Protein AF-A0A6V7XVI5-F1 (afdb_monomer)

InterPro domains:
  IPR019428 7TM GPCR, serpentine receptor class r (Str) [PF10326] (36-148)

Organism: Meloidogyne enterolobii (NCBI:txid390850)

pLDDT: mean 76.18, std 14.68, range [39.88, 93.38]

Radius of gyration: 21.73 Å; Cα contacts (8 Å, |Δi|>4): 83; chains: 1; bounding box: 58×44×54 Å

Foldseek 3Di:
DVVVVVVVVVVVVVVVVVCVVVVVPCVVVLVVLLVVLVVCLVVQLVVLVVQLVCLVPPDDPVCVVVSVLSNVLSVLSNVLSVLCSQFVWDWDDDPNDTDTQGSHDCNVPDPVVNVVSVVVNVVSVVVSVVSVVVSVVVVVVVCVVVDPD

Secondary structure (DSSP, 8-state):
-HHHHHHHHHHHHHHHHHHHHHHHS-HHHHHHHHHHHHHHHHHHHHHHHHHHHHHHHH--GGGHHHHHHHHHHHHHHHHHHHHHHHH-EEEEEETTEEEEEE-SGGGGS-HHHHHHHHHHHHHHHHHHHHHHHHHHHHHHHHHHHH---

Structure (mmCIF, N/CA/C/O backbone):
data_AF-A0A6V7XVI5-F1
#
_entry.id   AF-A0A6V7XVI5-F1
#
loop_
_atom_site.group_PDB
_atom_site.id
_atom_site.type_symbol
_atom_site.label_atom_id
_atom_site.label_alt_id
_atom_site.label_comp_id
_atom_site.label_asym_id
_atom_site.label_entity_id
_atom_site.label_seq_id
_atom_site.pdbx_PDB_ins_code
_atom_site.Cartn_x
_atom_site.Cartn_y
_atom_site.Cartn_z
_atom_site.occupancy
_atom_site.B_iso_or_equiv
_atom_site.auth_seq_id
_atom_site.auth_comp_id
_atom_site.auth_asym_id
_atom_site.auth_atom_id
_atom_site.pdbx_PDB_model_num
ATOM 1 N N . MET A 1 1 ? 22.185 -32.633 -25.037 1.00 48.06 1 MET A N 1
ATOM 2 C CA . MET A 1 1 ? 22.085 -31.758 -23.845 1.00 48.06 1 MET A CA 1
ATOM 3 C C . MET A 1 1 ? 22.488 -30.304 -24.108 1.00 48.06 1 MET A C 1
ATOM 5 O O . MET A 1 1 ? 21.942 -29.453 -23.429 1.00 48.06 1 MET A O 1
ATOM 9 N N . LEU A 1 2 ? 23.352 -29.987 -25.089 1.00 46.44 2 LEU A N 1
ATOM 10 C CA . LEU A 1 2 ? 23.732 -28.594 -25.406 1.00 46.44 2 LEU A CA 1
ATOM 11 C C . LEU A 1 2 ? 22.636 -27.754 -26.105 1.00 46.44 2 LEU A C 1
ATOM 13 O O . LEU A 1 2 ? 22.545 -26.561 -25.842 1.00 46.44 2 LEU A O 1
ATOM 17 N N . ASN A 1 3 ? 21.788 -28.356 -26.950 1.00 39.88 3 ASN A N 1
ATOM 18 C CA . ASN A 1 3 ? 20.793 -27.596 -27.731 1.00 39.88 3 ASN A CA 1
ATOM 19 C C . ASN A 1 3 ? 19.702 -26.931 -26.881 1.00 39.88 3 ASN A C 1
ATOM 21 O O . ASN A 1 3 ? 19.291 -25.827 -27.203 1.00 39.88 3 ASN A O 1
ATOM 25 N N . ILE A 1 4 ? 19.280 -27.556 -25.778 1.00 49.81 4 ILE A N 1
ATOM 26 C CA . ILE A 1 4 ? 18.211 -27.014 -24.922 1.00 49.81 4 ILE A CA 1
ATOM 27 C C . ILE A 1 4 ? 18.686 -25.745 -24.195 1.00 49.81 4 ILE A C 1
ATOM 29 O O . ILE A 1 4 ? 17.907 -24.824 -23.990 1.00 49.81 4 ILE A O 1
ATOM 33 N N . SER A 1 5 ? 19.973 -25.666 -23.836 1.00 44.31 5 SER A N 1
ATOM 34 C CA . SER A 1 5 ? 20.520 -24.495 -23.139 1.00 44.31 5 SER A CA 1
ATOM 35 C C . SER A 1 5 ? 20.638 -23.275 -24.059 1.00 44.31 5 SER A C 1
ATOM 37 O O . SER A 1 5 ? 20.339 -22.168 -23.627 1.00 44.31 5 SER A O 1
ATOM 39 N N . LEU A 1 6 ? 21.014 -23.482 -25.327 1.00 48.97 6 LEU A N 1
ATOM 40 C CA . LEU A 1 6 ? 21.095 -22.423 -26.343 1.00 48.97 6 LEU A CA 1
ATOM 41 C C . LEU A 1 6 ? 19.711 -21.886 -26.734 1.00 48.97 6 LEU A C 1
ATOM 43 O O . LEU A 1 6 ? 19.527 -20.681 -26.851 1.00 48.97 6 LEU A O 1
ATOM 47 N N . GLU A 1 7 ? 18.718 -22.769 -26.862 1.00 45.53 7 GLU A N 1
ATOM 48 C CA . GLU A 1 7 ? 17.340 -22.390 -27.201 1.00 45.53 7 GLU A CA 1
ATOM 49 C C . GLU A 1 7 ? 16.652 -21.599 -26.072 1.00 45.53 7 GLU A C 1
ATOM 51 O O . GLU A 1 7 ? 15.810 -20.734 -26.329 1.00 45.53 7 GLU A O 1
ATOM 56 N N . ILE A 1 8 ? 17.021 -21.867 -24.812 1.00 52.50 8 ILE A N 1
ATOM 57 C CA . ILE A 1 8 ? 16.560 -21.099 -23.648 1.00 52.50 8 ILE A CA 1
ATOM 58 C C . ILE A 1 8 ? 17.220 -19.717 -23.619 1.00 52.50 8 ILE A C 1
ATOM 60 O O . ILE A 1 8 ? 16.510 -18.735 -23.407 1.00 52.50 8 ILE A O 1
ATOM 64 N N . ASP A 1 9 ? 18.529 -19.616 -23.867 1.00 51.09 9 ASP A N 1
ATOM 65 C CA . ASP A 1 9 ? 19.243 -18.330 -23.885 1.00 51.09 9 ASP A CA 1
ATOM 66 C C . ASP A 1 9 ? 18.769 -17.412 -25.025 1.00 51.09 9 ASP A C 1
ATOM 68 O O . ASP A 1 9 ? 18.552 -16.217 -24.804 1.00 51.09 9 ASP A O 1
ATOM 72 N N . ASP A 1 10 ? 18.513 -17.953 -26.220 1.00 53.12 10 ASP A N 1
ATOM 73 C CA . ASP A 1 10 ? 17.997 -17.175 -27.353 1.00 53.12 10 ASP A CA 1
ATOM 74 C C . ASP A 1 10 ? 16.567 -16.674 -27.110 1.00 53.12 10 ASP A C 1
ATOM 76 O O . ASP A 1 10 ? 16.252 -15.510 -27.389 1.00 53.12 10 ASP A O 1
ATOM 80 N N . ASN A 1 11 ? 15.707 -17.506 -26.513 1.00 52.12 11 ASN A N 1
ATOM 81 C CA . ASN A 1 11 ? 14.364 -17.093 -26.110 1.00 52.12 11 ASN A CA 1
ATOM 82 C C . ASN A 1 11 ? 14.388 -16.077 -24.962 1.00 52.12 11 ASN A C 1
ATOM 84 O O . ASN A 1 11 ? 13.629 -15.110 -24.989 1.00 52.12 11 ASN A O 1
ATOM 88 N N . LEU A 1 12 ? 15.279 -16.233 -23.979 1.00 51.47 12 LEU A N 1
ATOM 89 C CA . LEU A 1 12 ? 15.434 -15.269 -22.891 1.00 51.47 12 LEU A CA 1
ATOM 90 C C . LEU A 1 12 ? 15.919 -13.916 -23.436 1.00 51.47 12 LEU A C 1
ATOM 92 O O . LEU A 1 12 ? 15.381 -12.873 -23.061 1.00 51.47 12 LEU A O 1
ATOM 96 N N . SER A 1 13 ? 16.875 -13.922 -24.372 1.00 52.69 13 SER A N 1
ATOM 97 C CA . SER A 1 13 ? 17.381 -12.704 -25.014 1.00 52.69 13 SER A CA 1
ATOM 98 C C . SER A 1 13 ? 16.320 -12.002 -25.872 1.00 52.69 13 SER A C 1
ATOM 100 O O . SER A 1 13 ? 16.244 -10.770 -25.860 1.00 52.69 13 SER A O 1
ATOM 102 N N . SER A 1 14 ? 15.453 -12.753 -26.566 1.00 51.31 14 SER A N 1
ATOM 103 C CA . SER A 1 14 ? 14.375 -12.187 -27.387 1.00 51.31 14 SER A CA 1
ATOM 104 C C . SER A 1 14 ? 13.266 -11.572 -26.527 1.00 51.31 14 SER A C 1
ATOM 106 O O . SER A 1 14 ? 12.814 -10.457 -26.811 1.00 51.31 14 SER A O 1
ATOM 108 N N . TRP A 1 15 ? 12.914 -12.212 -25.407 1.00 54.03 15 TRP A N 1
ATOM 109 C CA . TRP A 1 15 ? 12.012 -11.661 -24.393 1.00 54.03 15 TRP A CA 1
ATOM 110 C C . TRP A 1 15 ? 12.586 -10.403 -23.741 1.00 54.03 15 TRP A C 1
ATOM 112 O O . TRP A 1 15 ? 11.863 -9.422 -23.595 1.00 54.03 15 TRP A O 1
ATOM 122 N N . TRP A 1 16 ? 13.885 -10.370 -23.436 1.00 52.28 16 TRP A N 1
ATOM 123 C CA . TRP A 1 16 ? 14.576 -9.175 -22.936 1.00 52.28 16 TRP A CA 1
ATOM 124 C C . TRP A 1 16 ? 14.594 -8.030 -23.949 1.00 52.28 16 TRP A C 1
ATOM 126 O O . TRP A 1 16 ? 14.402 -6.871 -23.583 1.00 52.28 16 TRP A O 1
ATOM 136 N N . LYS A 1 17 ? 14.804 -8.331 -25.234 1.00 51.19 17 LYS A N 1
ATOM 137 C CA . LYS A 1 17 ? 14.724 -7.341 -26.317 1.00 51.19 17 LYS A CA 1
ATOM 138 C C . LYS A 1 17 ? 13.308 -6.794 -26.460 1.00 51.19 17 LYS A C 1
ATOM 140 O O . LYS A 1 17 ? 13.141 -5.596 -26.664 1.00 51.19 17 LYS A O 1
ATOM 145 N N . THR A 1 18 ? 12.307 -7.654 -26.303 1.00 54.88 18 THR A N 1
ATOM 146 C CA . THR A 1 18 ? 10.888 -7.295 -26.386 1.00 54.88 18 THR A CA 1
ATOM 147 C C . THR A 1 18 ? 10.443 -6.491 -25.165 1.00 54.88 18 THR A C 1
ATOM 149 O O . THR A 1 18 ? 9.797 -5.464 -25.344 1.00 54.88 18 THR A O 1
ATOM 152 N N . GLU A 1 19 ? 10.866 -6.861 -23.946 1.00 53.69 19 GLU A N 1
ATOM 153 C CA . GLU A 1 19 ? 10.722 -6.025 -22.746 1.00 53.69 19 GLU A CA 1
ATOM 154 C C . GLU A 1 19 ? 11.395 -4.677 -23.003 1.00 53.69 19 GLU A C 1
ATOM 156 O O . GLU A 1 19 ? 10.722 -3.662 -23.001 1.00 53.69 19 GLU A O 1
ATOM 161 N N . ASN A 1 20 ? 12.683 -4.620 -23.331 1.00 51.94 20 ASN A N 1
ATOM 162 C CA . AS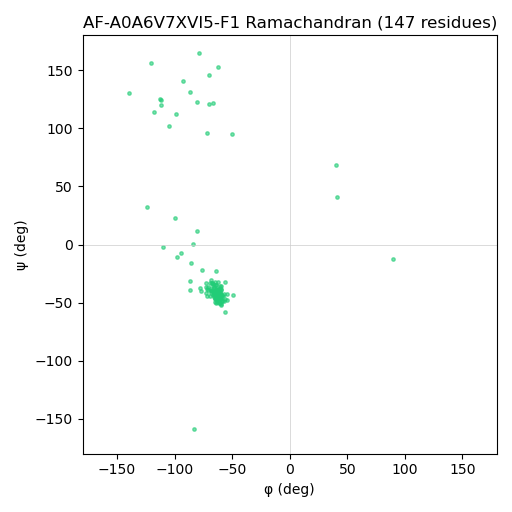N A 1 20 ? 13.385 -3.343 -23.491 1.00 51.94 20 ASN A CA 1
ATOM 163 C C . ASN A 1 20 ? 12.794 -2.447 -24.598 1.00 51.94 20 ASN A C 1
ATOM 165 O O . ASN A 1 20 ? 12.728 -1.228 -24.428 1.00 51.94 20 ASN A O 1
ATOM 169 N N . MET A 1 21 ? 12.303 -3.023 -25.699 1.00 49.06 21 MET A N 1
ATOM 170 C CA . MET A 1 21 ? 11.696 -2.280 -26.808 1.00 49.06 21 MET A CA 1
ATOM 171 C C . MET A 1 21 ? 10.261 -1.818 -26.491 1.00 49.06 21 MET A C 1
ATOM 173 O O 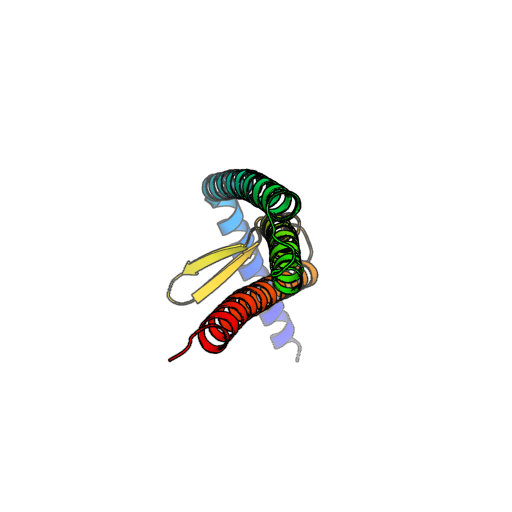. MET A 1 21 ? 9.922 -0.664 -26.763 1.00 49.06 21 MET A O 1
ATOM 177 N N . PHE A 1 22 ? 9.449 -2.648 -25.825 1.00 51.69 22 PHE A N 1
ATOM 178 C CA . PHE A 1 22 ? 8.145 -2.255 -25.265 1.00 51.69 22 PHE A CA 1
ATOM 179 C C . PHE A 1 22 ? 8.314 -1.223 -24.144 1.00 51.69 22 PHE A C 1
ATOM 181 O O . PHE A 1 22 ? 7.486 -0.330 -23.952 1.00 51.69 22 PHE A O 1
ATOM 188 N N . PHE A 1 23 ? 9.425 -1.317 -23.412 1.00 52.59 23 PHE A N 1
ATOM 189 C CA . PHE A 1 23 ? 9.776 -0.397 -22.356 1.00 52.59 23 PHE A CA 1
ATOM 190 C C . PHE A 1 23 ? 10.221 0.961 -22.916 1.00 52.59 23 PHE A C 1
ATOM 192 O O . PHE A 1 23 ? 9.884 1.970 -22.312 1.00 52.59 23 PHE A O 1
ATOM 199 N N . SER A 1 24 ? 10.924 1.024 -24.045 1.00 50.28 24 SER A N 1
ATOM 200 C CA . SER A 1 24 ? 11.391 2.289 -24.635 1.00 50.28 24 SER A CA 1
ATOM 201 C C . SER A 1 24 ? 10.293 3.089 -25.349 1.00 50.28 24 SER A C 1
ATOM 203 O O . SER A 1 24 ? 10.443 4.290 -25.539 1.00 50.28 24 SER A O 1
ATOM 205 N N . THR A 1 25 ? 9.197 2.452 -25.767 1.00 52.88 25 THR A N 1
ATOM 206 C CA . THR A 1 25 ? 8.141 3.084 -26.585 1.00 52.88 25 THR A CA 1
ATOM 207 C C . THR A 1 25 ? 6.969 3.650 -25.775 1.00 52.88 25 THR A C 1
ATOM 209 O O . THR A 1 25 ? 6.117 4.336 -26.335 1.00 52.88 25 THR A O 1
ATOM 212 N N . LYS A 1 26 ? 6.908 3.411 -24.455 1.00 62.94 26 LYS A N 1
ATOM 213 C CA . LYS A 1 26 ? 5.767 3.784 -23.588 1.00 62.94 26 LYS A CA 1
ATOM 214 C C . LYS A 1 26 ? 6.137 4.666 -22.389 1.00 62.94 26 LYS A C 1
ATOM 216 O O . LYS A 1 26 ? 5.491 4.596 -21.341 1.00 62.94 26 LYS A O 1
ATOM 221 N N . ASP A 1 27 ? 7.139 5.529 -22.523 1.00 67.06 27 ASP A N 1
ATOM 222 C CA . ASP A 1 27 ? 7.553 6.418 -21.427 1.00 67.06 27 ASP A CA 1
ATOM 223 C C . ASP A 1 27 ? 6.458 7.408 -20.993 1.00 67.06 27 ASP A C 1
ATOM 225 O O . ASP A 1 27 ? 6.312 7.670 -19.800 1.00 67.06 27 ASP A O 1
ATOM 229 N N . SER A 1 28 ? 5.598 7.865 -21.908 1.00 71.06 28 SER A N 1
ATOM 230 C CA . SER A 1 28 ? 4.439 8.697 -21.549 1.00 71.06 28 SER A CA 1
ATOM 231 C C . SER A 1 28 ? 3.436 7.953 -20.663 1.00 71.06 28 SER A C 1
ATOM 233 O O . SER A 1 28 ? 2.934 8.518 -19.696 1.00 71.06 28 SER A O 1
ATOM 235 N N . VAL A 1 29 ? 3.177 6.669 -20.943 1.00 75.06 29 VAL A N 1
ATOM 236 C CA . VAL A 1 29 ? 2.266 5.843 -20.131 1.00 75.06 29 VAL A CA 1
ATOM 237 C C . VAL A 1 29 ? 2.832 5.688 -18.725 1.00 75.06 29 VAL A C 1
ATOM 239 O O . VAL A 1 29 ? 2.121 5.885 -17.747 1.00 75.06 29 VAL A O 1
ATOM 242 N N . ARG A 1 30 ? 4.134 5.421 -18.601 1.00 72.94 30 ARG A N 1
ATOM 243 C CA . ARG A 1 30 ? 4.792 5.332 -17.291 1.00 72.94 30 ARG A CA 1
ATOM 244 C C . ARG A 1 30 ? 4.714 6.606 -16.487 1.00 72.94 30 ARG A C 1
ATOM 246 O O . ARG A 1 30 ? 4.513 6.535 -15.281 1.00 72.94 30 ARG A O 1
ATOM 253 N N . LEU A 1 31 ? 4.920 7.743 -17.142 1.00 79.94 31 LEU A N 1
ATOM 254 C CA . LEU A 1 31 ? 4.856 9.038 -16.488 1.00 79.94 31 LEU A CA 1
ATOM 255 C C . LEU A 1 31 ? 3.453 9.256 -15.916 1.00 79.94 31 LEU A C 1
ATOM 257 O O . LEU A 1 31 ? 3.326 9.633 -14.755 1.00 79.94 31 LEU A O 1
ATOM 261 N N . VAL A 1 32 ? 2.410 8.923 -16.682 1.00 83.69 32 VAL A N 1
ATOM 262 C CA . VAL A 1 32 ? 1.021 8.979 -16.208 1.00 83.69 32 VAL A CA 1
ATOM 263 C C . VAL A 1 32 ? 0.800 8.042 -15.020 1.00 83.69 32 VAL A C 1
ATOM 265 O O . VAL A 1 32 ? 0.286 8.491 -14.001 1.00 83.69 32 VAL A O 1
ATOM 268 N N . TYR A 1 33 ? 1.231 6.778 -15.099 1.00 81.81 33 TYR A N 1
ATOM 269 C CA . TYR A 1 33 ? 1.114 5.843 -13.972 1.00 81.81 33 TYR A CA 1
ATOM 270 C C . TYR A 1 33 ? 1.855 6.347 -12.730 1.00 81.81 33 TYR A C 1
ATOM 272 O O . TYR A 1 33 ? 1.291 6.317 -11.644 1.00 81.81 33 TYR A O 1
ATOM 280 N N . GLY A 1 34 ? 3.076 6.864 -12.881 1.00 81.75 34 GLY A N 1
ATOM 281 C CA . GLY A 1 34 ? 3.855 7.407 -11.770 1.00 81.75 34 GLY A CA 1
ATOM 282 C C . GLY A 1 34 ? 3.209 8.639 -11.133 1.00 81.75 34 GLY A C 1
ATOM 283 O O . GLY A 1 34 ? 3.171 8.740 -9.908 1.00 81.75 34 GLY A O 1
ATOM 284 N N . LEU A 1 35 ? 2.654 9.552 -11.937 1.00 87.19 35 LEU A N 1
ATOM 285 C CA . LEU A 1 35 ? 1.925 10.719 -11.430 1.00 87.19 35 LEU A CA 1
ATOM 286 C C . LEU A 1 35 ? 0.656 10.309 -10.685 1.00 87.19 35 LEU A C 1
ATOM 288 O O . LEU A 1 35 ? 0.441 10.752 -9.559 1.00 87.19 35 LEU A O 1
ATOM 292 N N . VAL A 1 36 ? -0.161 9.444 -11.292 1.00 88.56 36 VAL A N 1
ATOM 293 C CA . VAL A 1 36 ? -1.403 8.955 -10.683 1.00 88.56 36 VAL A CA 1
ATOM 294 C C . VAL A 1 36 ? -1.103 8.248 -9.367 1.00 88.56 36 VAL A C 1
ATOM 296 O O . VAL A 1 36 ? -1.727 8.555 -8.357 1.00 88.56 36 VAL A O 1
ATOM 299 N N . ASP A 1 37 ? -0.114 7.360 -9.352 1.00 86.31 37 ASP A N 1
ATOM 300 C CA . ASP A 1 37 ? 0.286 6.612 -8.163 1.00 86.31 37 ASP A CA 1
ATOM 301 C C . ASP A 1 37 ? 0.819 7.534 -7.052 1.00 86.31 37 ASP A C 1
ATOM 303 O O . ASP A 1 37 ? 0.446 7.389 -5.889 1.00 86.31 37 ASP A O 1
ATOM 307 N N . THR A 1 38 ? 1.588 8.573 -7.403 1.00 88.62 38 THR A N 1
ATOM 308 C CA . THR A 1 38 ? 2.033 9.597 -6.437 1.00 88.62 38 THR A CA 1
ATOM 309 C C . THR A 1 38 ? 0.849 10.359 -5.834 1.00 88.62 38 THR A C 1
ATOM 311 O O . THR A 1 38 ? 0.793 10.562 -4.619 1.00 88.62 38 THR A O 1
ATOM 314 N N . CYS A 1 39 ? -0.122 10.768 -6.658 1.00 91.31 39 CYS A N 1
ATOM 315 C CA . CYS A 1 39 ? -1.335 11.433 -6.181 1.00 91.31 39 CYS A CA 1
ATOM 316 C C . CYS A 1 39 ? -2.146 10.515 -5.259 1.00 91.31 39 CYS A C 1
ATOM 318 O O . CYS A 1 39 ? -2.554 10.938 -4.176 1.00 91.31 39 CYS A O 1
ATOM 320 N N . VAL A 1 40 ? -2.349 9.258 -5.659 1.00 90.25 40 VAL A N 1
ATOM 321 C CA . VAL A 1 40 ? -3.076 8.258 -4.868 1.00 90.25 40 VAL A CA 1
ATOM 322 C C . VAL A 1 40 ? -2.381 8.013 -3.533 1.00 90.25 40 VAL A C 1
ATOM 324 O O . VAL A 1 40 ? -3.056 8.004 -2.506 1.00 90.25 40 VAL A O 1
ATOM 327 N N . LEU A 1 41 ? -1.051 7.892 -3.511 1.00 91.25 41 LEU A N 1
ATOM 328 C CA . LEU A 1 41 ? -0.290 7.738 -2.275 1.00 91.25 41 LEU A CA 1
ATOM 329 C C . LEU A 1 41 ? -0.483 8.944 -1.347 1.00 91.25 41 LEU A C 1
ATOM 331 O O . LEU A 1 41 ? -0.764 8.769 -0.162 1.00 91.25 41 LEU A O 1
ATOM 335 N N . PHE A 1 42 ? -0.375 10.165 -1.875 1.00 93.38 42 PHE A N 1
ATOM 336 C CA . PHE A 1 42 ? -0.536 11.384 -1.083 1.00 93.38 42 PHE A CA 1
ATOM 337 C C . PHE A 1 42 ? -1.932 11.479 -0.450 1.00 93.38 42 PHE A C 1
ATOM 339 O O . PHE A 1 42 ? -2.057 11.664 0.765 1.00 93.38 42 PHE A O 1
ATOM 346 N N . PHE A 1 43 ? -2.987 11.295 -1.250 1.00 92.75 43 PHE A N 1
ATOM 347 C CA . PHE A 1 43 ? -4.359 11.283 -0.743 1.00 92.75 43 PHE A CA 1
ATOM 348 C C . PHE A 1 43 ? -4.599 10.120 0.225 1.00 92.75 43 PHE A C 1
ATOM 350 O O . PHE A 1 43 ? -5.199 10.320 1.280 1.00 92.75 43 PHE A O 1
ATOM 357 N N . GLY A 1 44 ? -4.089 8.930 -0.088 1.00 89.06 44 GLY A N 1
ATOM 358 C CA . GLY A 1 44 ? -4.215 7.737 0.743 1.00 89.06 44 GLY A CA 1
ATOM 359 C C . GLY A 1 44 ? -3.572 7.910 2.118 1.00 89.06 44 GLY A C 1
ATOM 360 O O . GLY A 1 44 ? -4.204 7.609 3.130 1.00 89.06 44 GLY A O 1
ATOM 361 N N . ILE A 1 45 ? -2.354 8.452 2.190 1.00 90.94 45 ILE A N 1
ATOM 362 C CA . ILE A 1 45 ? -1.678 8.744 3.462 1.00 90.94 45 ILE A CA 1
ATOM 363 C C . ILE A 1 45 ? -2.441 9.817 4.236 1.00 90.94 45 ILE A C 1
ATOM 365 O O . ILE A 1 45 ? -2.675 9.643 5.433 1.00 90.94 45 ILE A O 1
ATOM 369 N N . SER A 1 46 ? -2.846 10.902 3.572 1.00 92.19 46 SER A N 1
ATOM 370 C CA . SER A 1 46 ? -3.555 12.018 4.207 1.00 92.19 46 SER A CA 1
ATOM 371 C C . SER A 1 46 ? -4.875 11.567 4.839 1.00 92.19 46 SER A C 1
ATOM 373 O O . SER A 1 46 ? -5.101 11.768 6.036 1.00 92.19 46 SER A O 1
ATOM 375 N N . LEU A 1 47 ? -5.712 10.861 4.075 1.00 92.50 47 LEU A N 1
ATOM 376 C CA . LEU A 1 47 ? -7.003 10.364 4.547 1.00 92.50 47 LEU A CA 1
ATOM 377 C C . LEU A 1 47 ? -6.846 9.308 5.646 1.00 92.50 47 LEU A C 1
ATOM 379 O O . LEU A 1 47 ? -7.553 9.375 6.652 1.00 92.50 47 LEU A O 1
ATOM 383 N N . ASN A 1 48 ? -5.890 8.381 5.519 1.00 90.81 48 ASN A N 1
ATOM 384 C CA . ASN A 1 48 ? -5.635 7.394 6.573 1.00 90.81 48 ASN A CA 1
ATOM 385 C C . ASN A 1 48 ? -5.064 8.026 7.848 1.00 90.81 48 ASN A C 1
ATOM 387 O O . ASN A 1 48 ? -5.399 7.594 8.950 1.00 90.81 48 ASN A O 1
ATOM 391 N N . SER A 1 49 ? -4.266 9.089 7.727 1.00 90.25 49 SER A N 1
ATOM 392 C CA . SER A 1 49 ? -3.772 9.857 8.878 1.00 90.25 49 SER A CA 1
ATOM 393 C C . SER A 1 49 ? -4.904 10.587 9.595 1.00 90.25 49 SER A C 1
ATOM 395 O O . SER A 1 49 ? -4.991 10.541 10.826 1.00 90.25 49 SER A O 1
ATOM 397 N N . LEU A 1 50 ? -5.813 11.206 8.836 1.00 91.00 50 LEU A N 1
ATOM 398 C CA . LEU A 1 50 ? -7.017 11.827 9.383 1.00 91.00 50 LEU A CA 1
ATOM 399 C C . LEU A 1 50 ? -7.895 10.787 10.093 1.00 91.00 50 LEU A C 1
ATOM 401 O O . LEU A 1 50 ? -8.341 11.019 11.217 1.00 91.00 50 LEU A O 1
ATOM 405 N N . LEU A 1 51 ? -8.098 9.620 9.479 1.00 88.31 51 LEU A N 1
ATOM 406 C CA . LEU A 1 51 ? -8.875 8.530 10.063 1.00 88.31 51 LEU A CA 1
ATOM 407 C C . LEU A 1 51 ? -8.242 8.025 11.366 1.00 88.31 51 LEU A C 1
ATOM 409 O O . LEU A 1 51 ? -8.933 7.893 12.376 1.00 88.31 51 LEU A O 1
ATOM 413 N N . PHE A 1 52 ? -6.923 7.829 11.386 1.00 90.44 52 PHE A N 1
ATOM 414 C CA . PHE A 1 52 ? -6.180 7.448 12.586 1.00 90.44 52 PHE A CA 1
ATOM 415 C C . PHE A 1 52 ? -6.369 8.466 13.723 1.00 90.44 52 PHE A C 1
ATOM 417 O O . PHE A 1 52 ? -6.627 8.091 14.874 1.00 90.44 52 PHE A O 1
ATOM 424 N N . PHE A 1 53 ? -6.295 9.761 13.405 1.00 89.50 53 PHE A N 1
ATOM 425 C CA . PHE A 1 53 ? -6.532 10.842 14.360 1.00 89.50 53 PHE A CA 1
ATOM 426 C C . PHE A 1 53 ? -7.971 10.834 14.905 1.00 89.50 53 PHE A C 1
ATOM 428 O O . PHE A 1 53 ? -8.179 10.923 16.121 1.00 89.50 53 PHE A O 1
ATOM 435 N N . LEU A 1 54 ? -8.971 10.657 14.037 1.00 87.12 54 LEU A N 1
ATOM 436 C CA . LEU A 1 54 ? -10.381 10.573 14.427 1.00 87.12 54 LEU A CA 1
ATOM 437 C C . LEU A 1 54 ? -10.659 9.353 15.313 1.00 87.12 54 LEU A C 1
ATOM 439 O O . LEU A 1 54 ? -11.314 9.481 16.348 1.00 87.12 54 LEU A O 1
ATOM 443 N N . ILE A 1 55 ? -10.104 8.184 14.979 1.00 86.38 55 ILE A N 1
ATOM 444 C CA . ILE A 1 55 ? -10.233 6.975 15.804 1.00 86.38 55 ILE A CA 1
ATOM 445 C C . ILE A 1 55 ? -9.624 7.215 17.190 1.00 86.38 55 ILE A C 1
ATOM 447 O O . ILE A 1 55 ? -10.196 6.813 18.208 1.00 86.38 55 ILE A O 1
ATOM 451 N N . LYS A 1 56 ? -8.478 7.896 17.285 1.00 82.88 56 LYS A N 1
ATOM 452 C CA . LYS A 1 56 ? -7.887 8.190 18.595 1.00 82.88 56 LYS A CA 1
ATOM 453 C C . LYS A 1 56 ? -8.751 9.123 19.439 1.00 82.88 56 LYS A C 1
ATOM 455 O O . LYS A 1 56 ? -8.920 8.821 20.622 1.00 82.88 56 LYS A O 1
ATOM 460 N N . THR A 1 57 ? -9.293 10.183 18.841 1.00 83.88 57 THR A N 1
ATOM 461 C CA . THR A 1 57 ? -9.976 11.283 19.544 1.00 83.88 57 THR A CA 1
ATOM 462 C C . THR A 1 57 ? -11.463 11.046 19.812 1.00 83.88 57 THR A C 1
ATOM 464 O O . THR A 1 57 ? -11.971 11.534 20.817 1.00 83.88 57 THR A O 1
ATOM 467 N N . LYS A 1 58 ? -12.175 10.306 18.953 1.00 81.75 58 LYS A N 1
ATOM 468 C CA . LYS A 1 58 ? -13.645 10.172 19.014 1.00 81.75 58 LYS A CA 1
ATOM 469 C C . LYS A 1 58 ? -14.155 8.794 19.453 1.00 81.75 58 LYS A C 1
ATOM 471 O O . LYS A 1 58 ? -15.363 8.617 19.577 1.00 81.75 58 LYS A O 1
ATOM 476 N N . THR A 1 59 ? -13.285 7.811 19.702 1.00 74.56 59 THR A N 1
ATOM 477 C CA . THR A 1 59 ? -13.750 6.449 20.033 1.00 74.56 59 THR A CA 1
ATOM 478 C C . THR A 1 59 ? -14.172 6.304 21.496 1.00 74.56 59 THR A C 1
ATOM 480 O O . THR A 1 59 ? -13.364 6.497 22.404 1.00 74.56 59 THR A O 1
ATOM 483 N N . VAL A 1 60 ? -15.423 5.882 21.703 1.00 73.00 60 VAL A N 1
ATOM 484 C CA . VAL A 1 60 ? -16.040 5.592 23.010 1.00 73.00 60 VAL A CA 1
ATOM 485 C C . VAL A 1 60 ? -15.438 4.325 23.640 1.00 73.00 60 VAL A C 1
ATOM 487 O O . VAL A 1 60 ? -15.113 3.368 22.935 1.00 73.00 60 VAL A O 1
ATOM 490 N N . ALA A 1 61 ? -15.324 4.284 24.973 1.00 65.44 61 ALA A N 1
ATOM 491 C CA . ALA A 1 61 ? -14.679 3.197 25.724 1.00 65.44 61 ALA A CA 1
ATOM 492 C C . ALA A 1 61 ? -15.259 1.790 25.452 1.00 65.44 61 ALA A C 1
ATOM 494 O O . ALA A 1 61 ? -14.512 0.816 25.431 1.00 65.44 61 ALA A O 1
ATOM 495 N N . ILE A 1 62 ? -16.561 1.677 25.162 1.00 63.75 62 ILE A N 1
ATOM 496 C CA . ILE A 1 62 ? -17.234 0.405 24.828 1.00 63.75 62 ILE A CA 1
ATOM 497 C C . ILE A 1 62 ? -16.716 -0.233 23.526 1.00 63.75 62 ILE A C 1
ATOM 499 O O . ILE A 1 62 ? -16.808 -1.444 23.348 1.00 63.75 62 ILE A O 1
ATOM 503 N N . MET A 1 63 ? -16.116 0.555 22.629 1.00 72.25 63 MET A N 1
ATOM 504 C CA . MET A 1 63 ? -15.587 0.090 21.343 1.00 72.25 63 MET A CA 1
ATOM 505 C C . MET A 1 63 ? -14.068 -0.143 21.370 1.00 72.25 63 MET A C 1
ATOM 507 O O . MET A 1 63 ? -13.421 -0.134 20.328 1.00 72.25 63 MET A O 1
ATOM 511 N N . LEU A 1 64 ? -13.461 -0.362 22.541 1.00 75.56 64 LEU A N 1
ATOM 512 C CA . LEU A 1 64 ? -12.008 -0.533 22.679 1.00 75.56 64 LEU A CA 1
ATOM 513 C C . LEU A 1 64 ? -11.380 -1.636 21.790 1.00 75.56 64 LEU A C 1
ATOM 515 O O . LEU A 1 64 ? -10.369 -1.353 21.141 1.00 75.56 64 LEU A O 1
ATOM 519 N N . PRO A 1 65 ? -11.924 -2.872 21.714 1.00 76.50 65 PRO A N 1
ATOM 520 C CA . PRO A 1 65 ? -11.389 -3.898 20.810 1.00 76.50 65 PRO A CA 1
ATOM 521 C C . PRO A 1 65 ? -11.524 -3.497 19.335 1.00 76.50 65 PRO A C 1
ATOM 523 O O . PRO A 1 65 ? -10.591 -3.668 18.551 1.00 76.50 65 PRO A O 1
ATOM 526 N N . TYR A 1 66 ? -12.640 -2.866 18.980 1.00 78.25 66 TYR A N 1
ATOM 527 C CA . TYR A 1 66 ? -12.890 -2.354 17.638 1.00 78.25 66 TYR A CA 1
ATOM 528 C C . TYR A 1 66 ? -11.938 -1.209 17.253 1.00 78.25 66 TYR A C 1
ATOM 530 O O . TYR A 1 66 ? -11.436 -1.158 16.132 1.00 78.25 66 TYR A O 1
ATOM 538 N N . LYS A 1 67 ? -11.600 -0.337 18.213 1.00 82.50 67 LYS A N 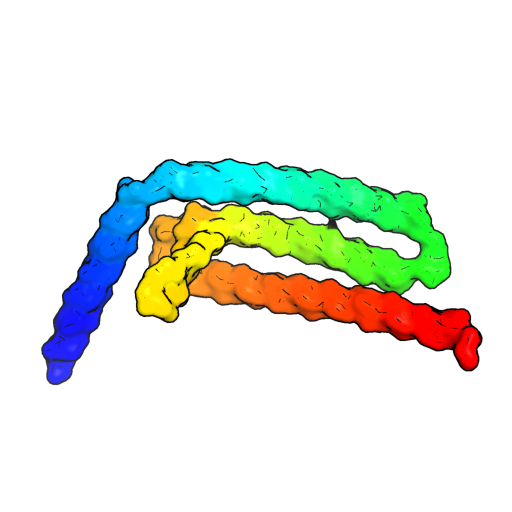1
ATOM 539 C CA . LYS A 1 67 ? -10.604 0.733 18.067 1.00 82.50 67 LYS A CA 1
ATOM 540 C C . LYS A 1 67 ? -9.252 0.178 17.634 1.00 82.50 67 LYS A C 1
ATOM 542 O O . LYS A 1 67 ? -8.633 0.716 16.723 1.00 82.50 67 LYS A O 1
ATOM 547 N N . LYS A 1 68 ? -8.788 -0.893 18.291 1.00 84.00 68 LYS A N 1
ATOM 548 C CA . LYS A 1 68 ? -7.508 -1.537 17.963 1.00 84.00 68 LYS A CA 1
ATOM 549 C C . LYS A 1 68 ? -7.530 -2.108 16.546 1.00 84.00 68 LYS A C 1
ATOM 551 O O . LYS A 1 68 ? -6.577 -1.902 15.805 1.00 84.00 68 LYS A O 1
ATOM 556 N N . LEU A 1 69 ? -8.626 -2.761 16.164 1.00 83.19 69 LEU A N 1
ATOM 557 C CA . LEU A 1 69 ? -8.797 -3.343 14.833 1.00 83.19 69 LEU A CA 1
ATOM 558 C C . LEU A 1 69 ? -8.781 -2.276 13.720 1.00 83.19 69 LEU A C 1
ATOM 560 O O . LEU A 1 69 ? -8.130 -2.459 12.694 1.00 83.19 69 LEU A O 1
ATOM 564 N N . LEU A 1 70 ? -9.454 -1.144 13.947 1.00 84.31 70 LEU A N 1
ATOM 565 C CA . LEU A 1 70 ? -9.455 -0.002 13.029 1.00 84.31 70 LEU A CA 1
ATOM 566 C C . LEU A 1 70 ? -8.069 0.643 12.908 1.00 84.31 70 LEU A C 1
ATOM 568 O O . LEU A 1 70 ? -7.625 0.923 11.800 1.00 84.31 70 LEU A O 1
ATOM 572 N N . LEU A 1 71 ? -7.361 0.831 14.027 1.00 86.19 71 LEU A N 1
ATOM 573 C CA . LEU A 1 71 ? -6.002 1.382 14.015 1.00 86.19 71 LEU A CA 1
ATOM 574 C C . LEU A 1 71 ? -5.027 0.479 13.249 1.00 86.19 71 LEU A C 1
ATOM 576 O O . LEU A 1 71 ? -4.215 0.985 12.480 1.00 86.19 71 LEU A O 1
ATOM 580 N N . MET A 1 72 ? -5.121 -0.843 13.428 1.00 84.75 72 MET A N 1
ATOM 581 C CA . MET A 1 72 ? -4.290 -1.798 12.687 1.00 84.75 72 MET A CA 1
ATOM 582 C C . MET A 1 72 ? -4.580 -1.773 11.185 1.00 84.75 72 MET A C 1
ATOM 584 O O . MET A 1 72 ? -3.653 -1.901 10.393 1.00 84.75 72 MET A O 1
ATOM 588 N N . SER A 1 73 ? -5.833 -1.545 10.784 1.00 85.62 73 SER A N 1
ATOM 589 C CA . SER A 1 73 ? -6.175 -1.369 9.369 1.00 85.62 73 SER A CA 1
ATOM 590 C C . SER A 1 73 ? -5.545 -0.119 8.782 1.00 85.62 73 SER A C 1
ATOM 592 O O . SER A 1 73 ? -4.892 -0.227 7.758 1.00 85.62 73 SER A O 1
ATOM 594 N N . CYS A 1 74 ? -5.631 1.027 9.465 1.00 88.12 74 CYS A N 1
ATOM 595 C CA . CYS A 1 74 ? -4.991 2.255 8.987 1.00 88.12 74 CYS A CA 1
ATOM 596 C C . CYS A 1 74 ? -3.466 2.101 8.838 1.00 88.12 74 CYS A C 1
ATOM 598 O O . CYS A 1 74 ? -2.872 2.660 7.921 1.00 88.12 74 CYS A O 1
ATOM 600 N N . LEU A 1 75 ? -2.822 1.334 9.727 1.00 88.50 75 LEU A N 1
ATOM 601 C CA . LEU A 1 75 ? -1.396 1.012 9.602 1.00 88.50 75 LEU A CA 1
ATOM 602 C C . LEU A 1 75 ? -1.118 0.098 8.402 1.00 88.50 75 LEU A C 1
ATOM 604 O O . LEU A 1 75 ? -0.153 0.326 7.675 1.00 88.50 75 LEU A O 1
ATOM 608 N N . MET A 1 76 ? -1.963 -0.910 8.172 1.00 88.25 76 MET A N 1
ATOM 609 C CA . MET A 1 76 ? -1.866 -1.762 6.985 1.00 88.25 76 MET A CA 1
ATOM 610 C C . MET A 1 76 ? -2.076 -0.964 5.697 1.00 88.25 76 MET A C 1
ATOM 612 O O . MET A 1 76 ? -1.330 -1.170 4.746 1.00 88.25 76 MET A O 1
ATOM 616 N N . ASP A 1 77 ? -3.012 -0.015 5.680 1.00 88.62 77 ASP A N 1
ATOM 617 C CA . ASP A 1 77 ? -3.258 0.868 4.539 1.00 88.62 77 ASP A CA 1
ATOM 618 C C . ASP A 1 77 ? -2.020 1.701 4.187 1.00 88.62 77 ASP A C 1
ATOM 620 O O . ASP A 1 77 ? -1.685 1.857 3.012 1.00 88.62 77 ASP A O 1
ATOM 624 N N . TRP A 1 78 ? -1.282 2.187 5.191 1.00 90.00 78 TRP A N 1
ATOM 625 C CA . TRP A 1 78 ? 0.004 2.844 4.958 1.00 90.00 78 TRP A CA 1
ATOM 626 C C . TRP A 1 78 ? 1.037 1.886 4.370 1.00 90.00 78 TRP A C 1
ATOM 628 O O . TRP A 1 78 ? 1.644 2.2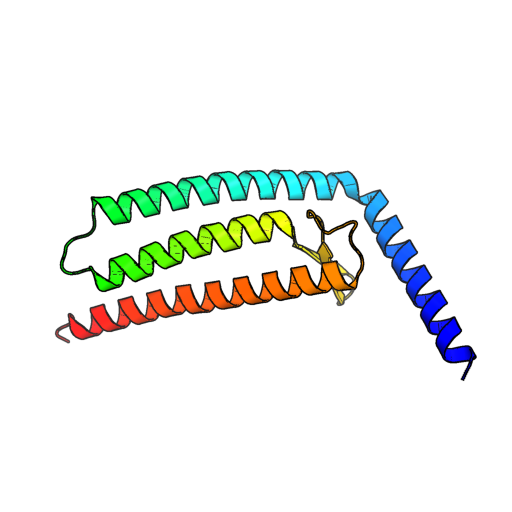10 3.353 1.00 90.00 78 TRP A O 1
ATOM 638 N N . ILE A 1 79 ? 1.231 0.710 4.975 1.00 90.56 79 ILE A N 1
ATOM 639 C CA . ILE A 1 79 ? 2.224 -0.274 4.511 1.00 90.56 79 ILE A CA 1
ATOM 640 C C . ILE A 1 79 ? 1.938 -0.684 3.062 1.00 90.56 79 ILE A C 1
ATOM 642 O O . ILE A 1 79 ? 2.835 -0.642 2.221 1.00 90.56 79 ILE A O 1
ATOM 646 N N . VAL A 1 80 ? 0.687 -1.033 2.758 1.00 90.12 80 VAL A N 1
ATOM 647 C CA . VAL A 1 80 ? 0.254 -1.438 1.416 1.00 90.12 80 VAL A CA 1
ATOM 648 C C . VAL A 1 80 ? 0.372 -0.277 0.436 1.00 90.12 80 VAL A C 1
ATOM 650 O O . VAL A 1 80 ? 0.845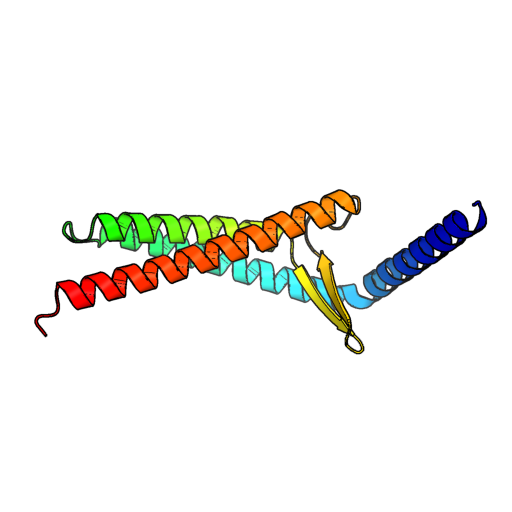 -0.487 -0.681 1.00 90.12 80 VAL A O 1
ATOM 653 N N . GLY A 1 81 ? 0.000 0.942 0.838 1.00 89.12 81 GLY A N 1
ATOM 654 C CA . GLY A 1 81 ? 0.144 2.141 0.014 1.00 89.12 81 GLY A CA 1
ATOM 655 C C . GLY A 1 81 ? 1.599 2.402 -0.372 1.00 89.12 81 GLY A C 1
ATOM 656 O O . GLY A 1 81 ? 1.917 2.492 -1.558 1.00 89.12 81 GLY A O 1
ATOM 657 N N . PHE A 1 82 ? 2.508 2.431 0.607 1.00 90.88 82 PHE A N 1
ATOM 658 C CA . PHE A 1 82 ? 3.939 2.611 0.355 1.00 90.88 82 PHE A CA 1
ATOM 659 C C . PHE A 1 82 ? 4.525 1.481 -0.489 1.00 90.88 82 PHE A C 1
ATOM 661 O O . PHE A 1 82 ? 5.286 1.739 -1.419 1.00 90.88 82 PHE A O 1
ATOM 668 N N . TRP A 1 83 ? 4.170 0.229 -0.202 1.00 89.62 83 TRP A N 1
ATOM 669 C CA . TRP A 1 83 ? 4.702 -0.902 -0.955 1.00 89.62 83 TRP A CA 1
ATOM 670 C C . TRP A 1 83 ? 4.185 -0.933 -2.397 1.00 89.62 83 TRP A C 1
ATOM 672 O O . TRP A 1 83 ? 4.943 -1.220 -3.322 1.00 89.62 83 TRP A O 1
ATOM 682 N N . THR A 1 84 ? 2.920 -0.566 -2.614 1.00 88.06 84 THR A N 1
ATOM 683 C CA . THR A 1 84 ? 2.340 -0.417 -3.958 1.00 88.06 84 THR A CA 1
ATOM 684 C C . THR A 1 84 ? 3.054 0.678 -4.739 1.00 88.06 84 THR A C 1
ATOM 686 O O . THR A 1 84 ? 3.402 0.443 -5.893 1.00 88.06 84 THR A O 1
ATOM 689 N N . PHE A 1 85 ? 3.390 1.796 -4.091 1.00 88.31 85 PHE A N 1
ATOM 690 C CA . PHE A 1 85 ? 4.187 2.859 -4.703 1.00 88.31 85 PHE A CA 1
ATOM 691 C C . PHE A 1 85 ? 5.626 2.431 -5.030 1.00 88.31 85 PHE A C 1
ATOM 693 O O . PHE A 1 85 ? 6.199 2.834 -6.037 1.00 88.31 85 PHE A O 1
ATOM 700 N N . ILE A 1 86 ? 6.235 1.578 -4.203 1.00 87.19 86 ILE A N 1
ATOM 701 C CA . ILE A 1 86 ? 7.586 1.054 -4.455 1.00 87.19 86 ILE A CA 1
ATOM 702 C C . ILE A 1 86 ? 7.593 0.066 -5.627 1.00 87.19 86 ILE A C 1
ATOM 704 O O . ILE A 1 86 ? 8.563 0.024 -6.386 1.00 87.19 86 ILE A O 1
ATOM 708 N N . VAL A 1 87 ? 6.547 -0.749 -5.772 1.00 85.88 87 VAL A N 1
ATOM 709 C CA . VAL A 1 87 ? 6.466 -1.802 -6.796 1.00 85.88 87 VAL A CA 1
ATOM 710 C C . VAL A 1 87 ? 5.917 -1.270 -8.124 1.00 85.88 87 VAL A C 1
ATOM 712 O O . VAL A 1 87 ? 6.429 -1.639 -9.181 1.00 85.88 87 VAL A O 1
ATOM 715 N N . GLN A 1 88 ? 4.921 -0.382 -8.077 1.00 84.88 88 GLN A N 1
ATOM 716 C CA . GLN A 1 88 ? 4.142 0.142 -9.209 1.00 84.88 88 GLN A CA 1
ATOM 717 C C . GLN A 1 88 ? 3.797 -0.942 -10.243 1.00 84.88 88 GLN A C 1
ATOM 719 O O . GLN A 1 88 ? 4.355 -0.954 -11.349 1.00 84.88 88 GLN A O 1
ATOM 724 N N . PRO A 1 89 ? 2.922 -1.898 -9.885 1.00 81.06 89 PRO A N 1
ATOM 725 C CA . PRO A 1 89 ? 2.532 -2.971 -10.786 1.00 81.06 89 PRO A CA 1
ATOM 726 C C . PRO A 1 89 ? 1.667 -2.419 -11.925 1.00 81.06 89 PRO A C 1
ATOM 728 O O . PRO A 1 89 ? 0.590 -1.875 -11.694 1.00 81.06 89 PRO A O 1
ATOM 731 N N . ILE A 1 90 ? 2.112 -2.595 -13.168 1.00 77.81 90 ILE A N 1
ATOM 732 C CA . ILE A 1 90 ? 1.351 -2.260 -14.374 1.00 77.81 90 ILE A CA 1
ATOM 733 C C . ILE A 1 90 ? 0.831 -3.565 -14.987 1.00 77.81 90 ILE A C 1
ATOM 735 O O . ILE A 1 90 ? 1.601 -4.283 -15.636 1.00 77.81 90 ILE A O 1
ATOM 739 N N . PRO A 1 91 ? -0.457 -3.906 -14.803 1.00 72.50 91 PRO A N 1
ATOM 740 C CA . PRO A 1 91 ? -1.045 -5.051 -15.477 1.00 72.50 91 PRO A CA 1
ATOM 741 C C . PRO A 1 91 ? -1.096 -4.778 -16.983 1.00 72.50 91 PRO A C 1
ATOM 743 O O . PRO A 1 91 ? -1.697 -3.808 -17.440 1.00 72.50 91 PRO A O 1
ATOM 746 N N . CYS A 1 92 ? -0.458 -5.646 -17.754 1.00 69.06 92 CYS A N 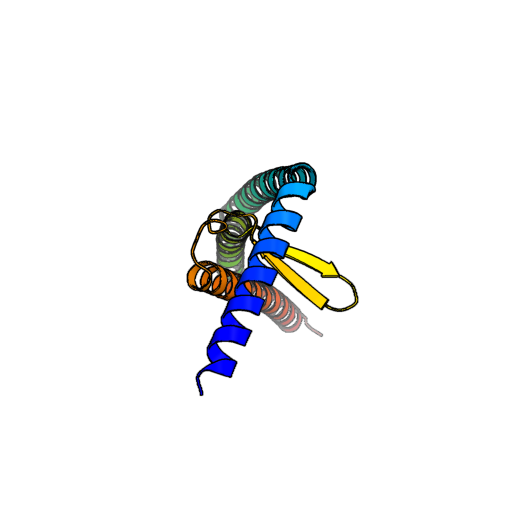1
ATOM 747 C CA . CYS A 1 92 ? -0.456 -5.633 -19.205 1.00 69.06 92 CYS A CA 1
ATOM 748 C C . CYS A 1 92 ? -1.225 -6.858 -19.693 1.00 69.06 92 CYS A C 1
ATOM 750 O O . CYS A 1 92 ? -0.921 -7.987 -19.315 1.00 69.06 92 CYS A O 1
ATOM 752 N N . GLY A 1 93 ? -2.248 -6.635 -20.510 1.00 71.06 93 GLY A N 1
ATOM 753 C CA . GLY A 1 93 ? -2.960 -7.699 -21.205 1.00 71.06 93 GLY A CA 1
ATOM 754 C C . GLY A 1 93 ? -2.696 -7.578 -22.694 1.00 71.06 93 GLY A C 1
ATOM 755 O O . GLY A 1 93 ? -2.941 -6.510 -23.249 1.00 71.06 93 GLY A O 1
ATOM 756 N N . ASP A 1 94 ? -2.218 -8.648 -23.320 1.00 60.25 94 ASP A N 1
ATOM 757 C CA . ASP A 1 94 ? -2.110 -8.727 -24.773 1.00 60.25 94 ASP A CA 1
ATOM 758 C C . ASP A 1 94 ? -2.508 -10.122 -25.266 1.00 60.25 94 ASP A C 1
ATOM 760 O O . ASP A 1 94 ? -2.075 -11.128 -24.708 1.00 60.25 94 ASP A O 1
ATOM 764 N N . HIS A 1 95 ? -3.393 -10.182 -26.262 1.00 57.50 95 HIS A N 1
ATOM 765 C CA . HIS A 1 95 ? -3.872 -11.414 -26.910 1.00 57.50 95 HIS A CA 1
ATOM 766 C C . HIS A 1 95 ? -4.171 -12.613 -25.974 1.00 57.50 95 HIS A C 1
ATOM 768 O O . HIS A 1 95 ? -3.867 -13.760 -26.289 1.00 57.50 95 HIS A O 1
ATOM 774 N N . GLY A 1 96 ? -4.786 -12.362 -24.810 1.00 65.25 96 GLY A N 1
ATOM 775 C CA . G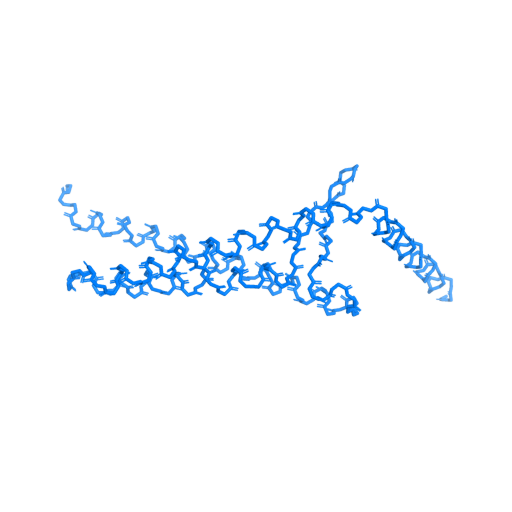LY A 1 96 ? -5.152 -13.397 -23.828 1.00 65.25 96 GLY A CA 1
ATOM 776 C C . GLY A 1 96 ? -4.077 -13.707 -22.779 1.00 65.25 96 GLY A C 1
ATOM 777 O O . GLY A 1 96 ? -4.392 -14.297 -21.745 1.00 65.25 96 GLY A O 1
ATOM 778 N N . TYR A 1 97 ? -2.847 -13.230 -22.968 1.00 59.50 97 TYR A N 1
ATOM 779 C CA . TYR A 1 97 ? -1.791 -13.276 -21.964 1.00 59.50 97 TYR A CA 1
ATOM 780 C C . TYR A 1 97 ? -1.868 -12.052 -21.049 1.00 59.50 97 TYR A C 1
ATOM 782 O O . TYR A 1 97 ? -1.975 -10.913 -21.503 1.00 59.50 97 TYR A O 1
ATOM 790 N N . ARG A 1 98 ? -1.813 -12.284 -19.732 1.00 63.38 98 ARG A N 1
ATOM 791 C CA . ARG A 1 98 ? -1.723 -11.228 -18.716 1.00 63.38 98 ARG A CA 1
ATOM 792 C C . ARG A 1 98 ? -0.360 -11.289 -18.047 1.00 63.38 98 ARG A C 1
ATOM 794 O O . ARG A 1 98 ? -0.020 -12.293 -17.429 1.00 63.38 98 ARG A O 1
ATOM 801 N N . THR A 1 99 ? 0.397 -10.207 -18.147 1.00 67.44 99 THR A N 1
ATOM 802 C CA . THR A 1 99 ? 1.678 -10.028 -17.461 1.00 67.44 99 THR A CA 1
ATOM 803 C C . THR A 1 99 ? 1.591 -8.803 -16.556 1.00 67.44 99 THR A C 1
ATOM 805 O O . THR A 1 99 ? 0.752 -7.927 -16.756 1.00 67.44 99 THR A O 1
ATOM 808 N N . VAL A 1 100 ? 2.417 -8.734 -15.514 1.00 68.81 100 VAL A N 1
ATOM 809 C CA . VAL A 1 100 ? 2.492 -7.550 -14.647 1.00 68.81 100 VAL A CA 1
ATOM 810 C C . VAL A 1 100 ? 3.900 -6.981 -14.750 1.00 68.81 100 VAL A C 1
ATOM 812 O O . VAL A 1 100 ? 4.879 -7.626 -14.366 1.00 68.81 100 VAL A O 1
ATOM 815 N N . LEU A 1 101 ? 4.012 -5.775 -15.303 1.00 71.44 101 LEU A N 1
ATOM 816 C CA . LEU A 1 101 ? 5.277 -5.066 -15.488 1.00 71.44 101 LEU A CA 1
ATOM 817 C C . LEU A 1 101 ? 5.569 -4.144 -14.309 1.00 71.44 101 LEU A C 1
ATOM 819 O O . LEU A 1 101 ? 4.666 -3.517 -13.764 1.00 71.44 101 LEU A O 1
ATOM 823 N N . MET A 1 102 ? 6.839 -4.089 -13.901 1.00 77.94 102 MET A N 1
ATOM 824 C CA . MET A 1 102 ? 7.237 -3.406 -12.669 1.00 77.94 102 MET A CA 1
ATOM 825 C C . MET A 1 102 ? 7.762 -2.040 -13.049 1.00 77.94 102 MET A C 1
ATOM 827 O O . MET A 1 102 ? 8.800 -1.947 -13.707 1.00 77.94 102 MET A O 1
ATOM 831 N N . ASN A 1 103 ? 7.046 -0.985 -12.677 1.00 78.56 103 ASN A N 1
ATOM 832 C CA . ASN A 1 103 ? 7.472 0.373 -12.997 1.00 78.56 103 ASN A CA 1
ATOM 833 C C . ASN A 1 103 ? 8.203 1.067 -11.843 1.00 78.56 103 ASN A C 1
ATOM 835 O O . ASN A 1 103 ? 8.812 2.111 -12.058 1.00 78.56 103 ASN A O 1
ATOM 839 N N . GLY A 1 104 ? 8.176 0.468 -10.652 1.00 79.88 104 GLY A N 1
ATOM 840 C CA . GLY A 1 104 ? 8.710 1.071 -9.443 1.00 79.88 104 GLY A CA 1
ATOM 841 C C . GLY A 1 104 ? 10.220 0.906 -9.261 1.00 79.88 104 GLY A C 1
ATOM 842 O O . GLY A 1 104 ? 10.982 0.654 -10.198 1.00 79.88 104 GLY A O 1
ATOM 843 N N . PHE A 1 105 ? 10.667 1.036 -8.015 1.00 80.75 105 PHE A N 1
ATOM 844 C CA . PHE A 1 105 ? 12.080 1.144 -7.648 1.00 80.75 105 PHE A CA 1
ATOM 845 C C . PHE A 1 105 ? 12.931 -0.039 -8.137 1.00 80.75 105 PHE A C 1
ATOM 847 O O . PHE A 1 105 ? 14.016 0.153 -8.687 1.00 80.75 105 PHE A O 1
ATOM 854 N N . PHE A 1 106 ? 12.421 -1.267 -8.015 1.00 81.00 106 PHE A N 1
ATOM 855 C CA . PHE A 1 106 ? 13.167 -2.472 -8.401 1.00 81.00 106 PHE A CA 1
ATOM 856 C C . PHE A 1 106 ? 13.140 -2.772 -9.906 1.00 81.00 106 PHE A C 1
ATOM 858 O O . PHE A 1 106 ? 13.566 -3.846 -10.328 1.00 81.00 106 PHE A O 1
ATOM 865 N N . ARG A 1 107 ? 12.678 -1.844 -10.752 1.00 77.06 107 ARG A N 1
ATOM 866 C CA . ARG A 1 107 ? 12.627 -2.043 -12.209 1.00 77.06 107 ARG A CA 1
ATOM 867 C C . ARG A 1 107 ? 13.981 -2.428 -12.805 1.00 77.06 107 ARG A C 1
ATOM 869 O O . ARG A 1 107 ? 14.045 -3.296 -13.666 1.00 77.06 107 ARG A O 1
ATOM 876 N N . LYS A 1 108 ? 15.055 -1.764 -12.366 1.00 78.94 108 LYS A N 1
ATOM 877 C CA . LYS A 1 108 ? 16.427 -2.009 -12.849 1.00 78.94 108 LYS A CA 1
ATOM 878 C C . LYS A 1 108 ? 17.123 -3.168 -12.124 1.00 78.94 108 LYS A C 1
ATOM 880 O O . LYS A 1 108 ? 18.288 -3.439 -12.396 1.00 78.94 108 LYS A O 1
ATOM 885 N N . SER A 1 109 ? 16.448 -3.811 -11.174 1.00 79.19 109 SER A N 1
ATOM 886 C CA . SER A 1 109 ? 17.006 -4.930 -10.420 1.00 79.19 109 SER A CA 1
ATOM 887 C C . SER A 1 109 ? 16.957 -6.225 -11.228 1.00 79.19 109 SER A C 1
ATOM 889 O O . SER A 1 109 ? 16.252 -6.342 -12.232 1.00 79.19 109 SER A O 1
ATOM 891 N N . THR A 1 110 ? 17.707 -7.223 -10.767 1.00 82.75 110 THR A N 1
ATOM 892 C CA . THR A 1 110 ? 17.716 -8.552 -11.377 1.00 82.75 110 THR A CA 1
ATOM 893 C C . THR A 1 110 ? 16.330 -9.206 -11.298 1.00 82.75 110 THR A C 1
ATOM 895 O O . THR A 1 110 ? 15.536 -8.938 -10.391 1.00 82.75 110 THR A O 1
ATOM 898 N N . GLN A 1 111 ? 16.035 -10.095 -12.249 1.00 78.06 111 GLN A N 1
ATOM 899 C CA . GLN A 1 111 ? 14.768 -10.829 -12.328 1.00 78.06 111 GLN A CA 1
ATOM 900 C C . GLN A 1 111 ? 14.319 -11.498 -11.007 1.00 78.06 111 GLN A C 1
ATOM 902 O O . GLN A 1 111 ? 13.146 -11.335 -10.663 1.00 78.06 111 GLN A O 1
ATOM 907 N N . PRO A 1 112 ? 15.183 -12.173 -10.214 1.00 83.69 112 PRO A N 1
ATOM 908 C CA . PRO A 1 112 ? 14.757 -12.750 -8.936 1.00 83.69 112 PRO A CA 1
ATOM 909 C C . PRO A 1 112 ? 14.308 -11.696 -7.916 1.00 83.69 112 PRO A C 1
ATOM 911 O O . PRO A 1 112 ? 13.352 -11.933 -7.183 1.00 83.69 112 PRO A O 1
ATOM 914 N N . ILE A 1 113 ? 14.936 -10.515 -7.892 1.00 83.00 113 ILE A N 1
ATOM 915 C CA . ILE A 1 113 ? 14.557 -9.421 -6.984 1.00 83.00 113 ILE A CA 1
ATOM 916 C C . ILE A 1 113 ? 13.199 -8.843 -7.388 1.00 83.00 113 ILE A C 1
ATOM 918 O O . ILE A 1 113 ? 12.337 -8.650 -6.532 1.00 83.00 113 ILE A O 1
ATOM 922 N N . ARG A 1 114 ? 12.981 -8.621 -8.692 1.00 82.00 114 ARG A N 1
ATOM 923 C CA . ARG A 1 114 ? 11.679 -8.185 -9.226 1.00 82.00 114 ARG A CA 1
ATOM 924 C C . ARG A 1 114 ? 10.578 -9.172 -8.837 1.00 82.00 114 ARG A C 1
ATOM 926 O O . ARG A 1 114 ? 9.549 -8.769 -8.304 1.00 82.00 114 ARG A O 1
ATOM 933 N N . TYR A 1 115 ? 10.815 -10.465 -9.053 1.00 83.25 115 TYR A N 1
ATOM 934 C CA . TYR A 1 115 ? 9.865 -11.520 -8.703 1.00 83.25 115 TYR A CA 1
ATOM 935 C C . TYR A 1 115 ? 9.574 -11.576 -7.195 1.00 83.25 115 TYR A C 1
ATOM 937 O O . TYR A 1 115 ? 8.412 -11.625 -6.794 1.00 83.25 115 TYR A O 1
ATOM 945 N N . ALA A 1 116 ? 10.601 -11.493 -6.345 1.00 87.31 116 ALA A N 1
ATOM 946 C CA . ALA A 1 116 ? 10.427 -11.476 -4.895 1.00 87.31 116 ALA A CA 1
ATOM 947 C C . ALA A 1 116 ? 9.620 -10.256 -4.417 1.00 87.31 116 ALA A C 1
ATOM 949 O O . ALA A 1 116 ? 8.690 -10.405 -3.626 1.00 87.31 116 ALA A O 1
ATOM 950 N N . ALA A 1 117 ? 9.921 -9.058 -4.930 1.00 87.12 117 ALA A N 1
ATOM 951 C CA . ALA A 1 117 ? 9.182 -7.841 -4.596 1.00 87.12 117 ALA A CA 1
ATOM 952 C C . ALA A 1 117 ? 7.694 -7.949 -4.974 1.00 87.12 117 ALA A C 1
ATOM 954 O O . ALA A 1 117 ? 6.823 -7.522 -4.209 1.00 87.12 117 ALA A O 1
ATOM 955 N N . TYR A 1 118 ? 7.397 -8.586 -6.109 1.00 84.19 118 TYR A N 1
ATOM 956 C CA . TYR A 1 118 ? 6.028 -8.884 -6.512 1.00 84.19 118 TYR A CA 1
ATOM 957 C C . TYR A 1 118 ? 5.319 -9.875 -5.605 1.00 84.19 118 TYR A C 1
ATOM 959 O O . TYR A 1 118 ? 4.174 -9.628 -5.232 1.00 84.19 118 TYR A O 1
ATOM 967 N N . LEU A 1 119 ? 5.976 -10.975 -5.233 1.00 87.62 119 LEU A N 1
ATOM 968 C CA . LEU A 1 119 ? 5.393 -11.945 -4.309 1.00 87.62 119 LEU A CA 1
ATOM 969 C C . LEU A 1 119 ? 5.055 -11.296 -2.967 1.00 87.62 119 LEU A C 1
ATOM 971 O O . LEU A 1 119 ? 3.959 -11.498 -2.447 1.00 87.62 119 LEU A O 1
ATOM 975 N N . ILE A 1 120 ? 5.953 -10.457 -2.444 1.00 90.12 120 ILE A N 1
ATOM 976 C CA . ILE A 1 120 ? 5.705 -9.695 -1.216 1.00 90.12 120 ILE A CA 1
ATOM 977 C C . ILE A 1 120 ? 4.491 -8.775 -1.396 1.00 90.12 120 ILE A C 1
ATOM 979 O O . ILE A 1 120 ? 3.623 -8.735 -0.528 1.00 90.12 120 ILE A O 1
ATOM 983 N N . TRP A 1 121 ? 4.382 -8.080 -2.533 1.00 89.12 121 TRP A N 1
ATOM 984 C CA . TRP A 1 121 ? 3.244 -7.199 -2.807 1.00 89.12 121 TRP A CA 1
ATOM 985 C C . TRP A 1 121 ? 1.909 -7.950 -2.891 1.00 89.12 121 TRP A C 1
ATOM 987 O O . TRP A 1 121 ? 0.941 -7.551 -2.243 1.00 89.12 121 TRP A O 1
ATOM 997 N N . ILE A 1 122 ? 1.859 -9.076 -3.609 1.00 87.94 122 ILE A N 1
ATOM 998 C CA . ILE A 1 122 ? 0.660 -9.927 -3.689 1.00 87.94 122 ILE A CA 1
ATOM 999 C C . ILE A 1 122 ? 0.270 -10.447 -2.302 1.00 87.94 122 ILE A C 1
ATOM 1001 O O . ILE A 1 122 ? -0.917 -10.473 -1.961 1.00 87.94 122 ILE A O 1
ATOM 1005 N N . GLN A 1 123 ? 1.253 -10.837 -1.491 1.00 90.62 123 GLN A N 1
ATOM 1006 C CA . GLN A 1 123 ? 1.011 -11.317 -0.137 1.00 90.62 123 GLN A CA 1
ATOM 1007 C C . GLN A 1 123 ? 0.448 -10.207 0.763 1.00 90.62 123 GLN A C 1
ATOM 1009 O O . GLN A 1 123 ? -0.492 -10.449 1.520 1.00 90.62 123 GLN A O 1
ATOM 1014 N N . MET A 1 124 ? 0.962 -8.978 0.655 1.00 89.25 124 MET A N 1
ATOM 1015 C CA . MET A 1 124 ? 0.418 -7.818 1.371 1.00 89.25 124 MET A CA 1
ATOM 1016 C C . MET A 1 124 ? -1.031 -7.517 0.963 1.00 89.25 124 MET A C 1
ATOM 1018 O O . MET A 1 124 ? -1.868 -7.289 1.836 1.00 89.25 124 MET A O 1
ATOM 1022 N N . MET A 1 125 ? -1.359 -7.597 -0.331 1.00 87.88 125 MET A N 1
ATOM 1023 C CA . MET A 1 125 ? -2.739 -7.440 -0.815 1.00 87.88 125 MET A CA 1
ATOM 1024 C C . MET A 1 125 ? -3.682 -8.519 -0.262 1.00 87.88 125 MET A C 1
ATOM 1026 O O . MET A 1 125 ? -4.816 -8.220 0.112 1.00 87.88 125 MET A O 1
ATOM 1030 N N . HIS A 1 126 ? -3.212 -9.763 -0.133 1.00 89.44 126 HIS A N 1
ATOM 1031 C CA . HIS A 1 126 ? -3.982 -10.822 0.526 1.00 89.44 126 HIS A CA 1
ATOM 1032 C C . HIS A 1 126 ? -4.219 -10.521 2.008 1.00 89.44 126 HIS A C 1
ATOM 1034 O O . HIS A 1 126 ? -5.350 -10.622 2.479 1.00 89.44 126 HIS A O 1
ATOM 1040 N N . PHE A 1 127 ? -3.186 -10.109 2.749 1.00 87.56 127 PHE A N 1
ATOM 1041 C CA . PHE A 1 127 ? -3.345 -9.731 4.157 1.00 87.56 127 PHE A CA 1
ATOM 1042 C C . PHE A 1 127 ? -4.314 -8.559 4.341 1.00 87.56 127 PHE A C 1
ATOM 1044 O O . PHE A 1 127 ? -5.113 -8.559 5.282 1.00 87.56 127 PHE A O 1
ATOM 1051 N N . PHE A 1 128 ? -4.293 -7.590 3.427 1.00 87.06 128 PHE A N 1
ATOM 1052 C CA . PHE A 1 128 ? -5.243 -6.486 3.409 1.00 87.06 128 PHE A CA 1
ATOM 1053 C C . PHE A 1 128 ? -6.692 -6.967 3.219 1.00 87.06 128 PHE A C 1
ATOM 1055 O O . PHE A 1 128 ? -7.582 -6.591 3.989 1.00 87.06 128 PHE A O 1
ATOM 1062 N N . LEU A 1 129 ? -6.928 -7.876 2.267 1.00 89.06 129 LEU A N 1
ATOM 1063 C CA . LEU A 1 129 ? -8.239 -8.499 2.055 1.00 89.06 129 LEU A CA 1
ATOM 1064 C C . LEU A 1 129 ? -8.723 -9.251 3.307 1.00 89.06 129 LEU A C 1
ATOM 1066 O O . LEU A 1 129 ? -9.859 -9.080 3.741 1.00 89.06 129 LEU A O 1
ATOM 1070 N N . VAL A 1 130 ? -7.863 -10.055 3.938 1.00 88.25 130 VAL A N 1
ATOM 1071 C CA . VAL A 1 130 ? -8.234 -10.783 5.165 1.00 88.25 130 VAL A CA 1
ATOM 1072 C C . VAL A 1 130 ? -8.557 -9.815 6.304 1.00 88.25 130 VAL A C 1
ATOM 1074 O O . VAL A 1 130 ? -9.515 -10.031 7.049 1.00 88.25 130 VAL A O 1
ATOM 1077 N N . THR A 1 131 ? -7.796 -8.726 6.431 1.00 85.38 131 THR A N 1
ATOM 1078 C CA . THR A 1 131 ? -8.021 -7.711 7.469 1.00 85.38 131 THR A CA 1
ATOM 1079 C C . THR A 1 131 ? -9.378 -7.039 7.283 1.00 85.38 131 THR A C 1
ATOM 1081 O O . THR A 1 131 ? -10.165 -7.011 8.227 1.00 85.38 131 THR A O 1
ATOM 1084 N N . THR A 1 132 ? -9.693 -6.571 6.071 1.00 84.56 132 THR A N 1
ATOM 1085 C CA . THR A 1 132 ? -10.983 -5.934 5.744 1.00 84.56 132 THR A CA 1
ATOM 1086 C C . THR A 1 132 ? -12.168 -6.878 5.970 1.00 84.56 132 THR A C 1
ATOM 1088 O O . THR A 1 132 ? -13.148 -6.490 6.612 1.00 84.56 132 THR A O 1
ATOM 1091 N N . MET A 1 133 ? -12.049 -8.146 5.564 1.00 88.19 133 MET A N 1
ATOM 1092 C CA . MET A 1 133 ? -13.062 -9.173 5.836 1.00 88.19 133 MET A CA 1
ATOM 1093 C C . MET A 1 133 ? -13.243 -9.425 7.335 1.00 88.19 133 MET A C 1
ATOM 1095 O O . MET A 1 133 ? -14.370 -9.512 7.822 1.00 88.19 133 MET A O 1
ATOM 1099 N N . SER A 1 134 ? -12.149 -9.462 8.095 1.00 86.00 134 SER A N 1
ATOM 1100 C CA . SER A 1 134 ? -12.200 -9.620 9.552 1.00 86.00 134 SER A CA 1
ATOM 1101 C C . SER A 1 134 ? -12.941 -8.458 10.222 1.00 86.00 134 SER A C 1
ATOM 1103 O O . SER A 1 134 ? -13.717 -8.681 11.152 1.00 86.00 134 SER A O 1
ATOM 1105 N N . GLN A 1 135 ? -12.771 -7.221 9.735 1.00 83.81 135 GLN A N 1
ATOM 1106 C CA . GLN A 1 135 ? -13.535 -6.072 10.239 1.00 83.81 135 GLN A CA 1
ATOM 1107 C C . GLN A 1 135 ? -15.026 -6.187 9.936 1.00 83.81 135 GLN A C 1
ATOM 1109 O O . GLN A 1 135 ? -15.852 -5.865 10.793 1.00 83.81 135 GLN A O 1
ATOM 1114 N N . TYR A 1 136 ? -15.369 -6.642 8.731 1.00 85.62 136 TYR A N 1
ATOM 1115 C CA . TYR A 1 136 ? -16.752 -6.855 8.326 1.00 85.62 136 TYR A CA 1
ATOM 1116 C 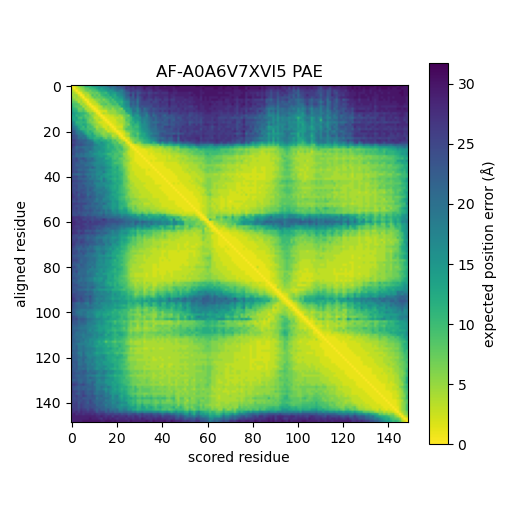C . TYR A 1 136 ? -17.438 -7.897 9.219 1.00 85.62 136 TYR A C 1
ATOM 1118 O O . TYR A 1 136 ? -18.480 -7.609 9.812 1.00 85.62 136 TYR A O 1
ATOM 1126 N N . VAL A 1 137 ? -16.806 -9.061 9.405 1.00 87.38 137 VAL A N 1
ATOM 1127 C CA . VAL A 1 137 ? -17.307 -10.129 10.285 1.00 87.38 137 VAL A CA 1
ATOM 1128 C C . VAL A 1 137 ? -17.450 -9.631 11.722 1.00 87.38 137 VAL A C 1
ATOM 1130 O O . VAL A 1 137 ? -18.472 -9.863 12.361 1.00 87.38 137 VAL A O 1
ATOM 1133 N N . TYR A 1 138 ? -16.469 -8.883 12.229 1.00 84.00 138 TYR A N 1
ATOM 1134 C CA . TYR A 1 138 ? -16.532 -8.329 13.578 1.00 84.00 138 TYR A CA 1
ATOM 1135 C C . TYR A 1 138 ? -17.728 -7.379 13.771 1.00 84.00 138 TYR A C 1
ATOM 1137 O O . TYR A 1 138 ? -18.444 -7.479 14.771 1.00 84.00 138 TYR A O 1
ATOM 1145 N N . ARG A 1 139 ? -17.985 -6.482 12.805 1.00 80.31 139 ARG A N 1
ATOM 1146 C CA . ARG A 1 139 ? -19.163 -5.597 12.829 1.00 80.31 139 ARG A CA 1
ATOM 1147 C C . ARG A 1 139 ? -20.464 -6.396 12.792 1.00 80.31 139 ARG A C 1
ATOM 1149 O O . ARG A 1 139 ? -21.368 -6.097 13.567 1.00 80.31 139 ARG A O 1
ATOM 1156 N N . PHE A 1 140 ? -20.536 -7.415 11.939 1.00 84.25 140 PHE A N 1
ATOM 1157 C CA . PHE A 1 140 ? -21.692 -8.302 11.844 1.00 84.25 140 PHE A CA 1
ATOM 1158 C C . PHE A 1 140 ? -21.976 -9.004 13.182 1.00 84.25 140 PHE A C 1
ATOM 1160 O O . PHE A 1 140 ? -23.088 -8.920 13.695 1.00 84.25 140 PHE A O 1
ATOM 1167 N N . CYS A 1 141 ? -20.960 -9.587 13.823 1.00 83.50 141 CYS A N 1
ATOM 1168 C CA . CYS A 1 141 ? -21.108 -10.251 15.121 1.00 83.50 141 CYS A CA 1
ATOM 1169 C C . CYS A 1 141 ? -21.561 -9.299 16.239 1.00 83.50 141 CYS A C 1
ATOM 1171 O O . CYS A 1 141 ? -22.388 -9.681 17.065 1.00 83.50 141 CYS A O 1
ATOM 1173 N N . ILE A 1 142 ? -21.050 -8.059 16.281 1.00 78.94 142 ILE A N 1
ATOM 1174 C CA . ILE A 1 142 ? -21.530 -7.053 17.245 1.00 78.94 142 ILE A CA 1
ATOM 1175 C C . ILE A 1 142 ? -23.001 -6.719 17.000 1.00 78.94 142 ILE A C 1
ATOM 1177 O O . ILE A 1 142 ? -23.762 -6.627 17.962 1.00 78.94 142 ILE A O 1
ATOM 1181 N N . LEU A 1 143 ? -23.402 -6.536 15.739 1.00 78.00 143 LEU A N 1
ATOM 1182 C CA . LEU A 1 143 ? -24.789 -6.241 15.385 1.00 78.00 143 LEU A CA 1
ATOM 1183 C C . LEU A 1 143 ? -25.721 -7.392 15.772 1.00 78.00 143 LEU A C 1
ATOM 1185 O O . LEU A 1 143 ? -26.748 -7.136 16.387 1.00 78.00 143 LEU A O 1
ATOM 1189 N N . CYS A 1 144 ? -25.344 -8.645 15.510 1.00 78.38 144 CYS A N 1
ATOM 1190 C CA . CYS A 1 144 ? -26.129 -9.812 15.921 1.00 78.38 144 CYS A CA 1
ATOM 1191 C C . CYS A 1 144 ? -26.174 -9.998 17.444 1.00 78.38 144 CYS A C 1
ATOM 1193 O O . CYS A 1 144 ? -27.177 -10.459 17.968 1.00 78.38 144 CYS A O 1
ATOM 1195 N N . ARG A 1 145 ? -25.110 -9.633 18.172 1.00 70.69 145 ARG A N 1
ATOM 1196 C CA . ARG A 1 145 ? -25.055 -9.755 19.639 1.00 70.69 145 ARG A CA 1
ATOM 1197 C C . ARG A 1 145 ? -25.830 -8.648 20.364 1.00 70.69 145 ARG A C 1
ATOM 1199 O O . ARG A 1 145 ? -26.415 -8.907 21.410 1.00 70.69 145 ARG A O 1
ATOM 1206 N N . ASN A 1 146 ? -25.798 -7.418 19.849 1.00 66.00 146 ASN A N 1
ATOM 1207 C CA . ASN A 1 146 ? -26.564 -6.289 20.395 1.00 66.00 146 ASN A CA 1
ATOM 1208 C C . ASN A 1 146 ? -27.995 -6.236 19.835 1.00 66.00 146 ASN A C 1
ATOM 1210 O O . ASN A 1 146 ? -28.859 -5.563 20.400 1.00 66.00 146 ASN A O 1
ATOM 1214 N N . GLY A 1 147 ? -28.242 -6.952 18.739 1.00 47.94 147 GLY A N 1
ATOM 1215 C CA . GLY A 1 147 ? -29.553 -7.248 18.201 1.00 47.94 147 GLY A CA 1
ATOM 1216 C C . GLY A 1 147 ? -30.260 -8.261 19.085 1.00 47.94 147 GLY A C 1
ATOM 1217 O O . GLY A 1 147 ? -30.106 -9.465 18.920 1.00 47.94 147 GLY A O 1
ATOM 1218 N N . LYS A 1 148 ? -31.094 -7.745 19.987 1.00 44.41 148 LYS A N 1
ATOM 1219 C CA . LYS A 1 148 ? -32.401 -8.355 20.227 1.00 44.41 148 LYS A CA 1
ATOM 1220 C C . LYS A 1 148 ? -33.080 -8.536 18.859 1.00 44.41 148 LYS A C 1
ATOM 1222 O O . LYS A 1 148 ? -33.642 -7.577 18.335 1.00 44.41 148 LYS A O 1
ATOM 1227 N N . PHE A 1 149 ? -32.937 -9.718 18.278 1.00 47.34 149 PHE A N 1
ATOM 1228 C CA . PHE A 1 149 ? -33.916 -10.303 17.372 1.00 47.34 149 PHE A CA 1
ATOM 1229 C C . PHE A 1 149 ? -34.674 -11.363 18.162 1.00 47.34 149 PHE A C 1
ATOM 1231 O O . PHE A 1 149 ? -34.018 -12.042 18.988 1.00 47.34 149 PHE A O 1
#

Sequence (149 aa):
MLNISLEIDDNLSSWWKTENMFFSTKDSVRLVYGLVDTCVLFFGISLNSLLFFLIKTKTVAIMLPYKKLLLMSCLMDWIVGFWTFIVQPIPCGDHGYRTVLMNGFFRKSTQPIRYAAYLIWIQMMHFFLVTTMSQYVYRFCILCRNGKF

Nearest PDB structures (foldseek):
  2elb-assembly1_A-2  TM=2.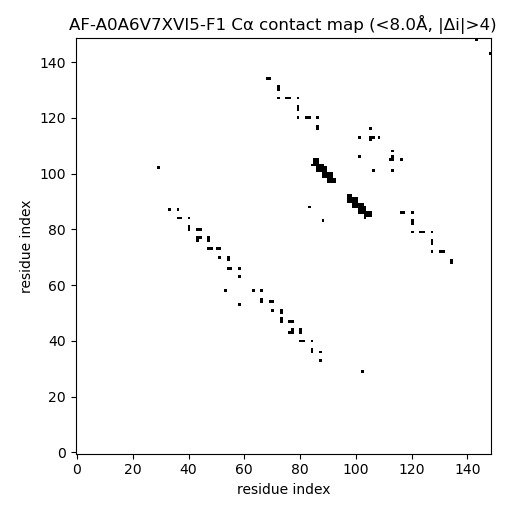379E-01  e=5.788E+00  Homo sapiens

Mean predicted aligned error: 10.95 Å

Solvent-accessible surface area (backbone atoms only — not comparable to full-atom values): 8356 Å² total; per-residue (Å²): 125,68,67,65,58,53,57,50,51,54,51,52,50,51,51,51,51,48,49,53,52,59,55,70,74,40,59,68,59,51,52,51,52,52,52,52,48,52,52,49,43,52,52,49,49,52,53,37,51,51,48,49,52,47,55,71,75,68,62,58,78,93,45,52,72,58,50,53,55,52,49,52,47,43,52,48,52,47,54,50,44,54,50,46,60,41,42,33,76,42,79,43,76,55,98,90,47,77,49,73,45,58,71,22,76,52,52,88,46,57,69,70,57,41,53,50,56,48,53,52,50,55,50,48,54,48,52,50,52,53,51,56,50,51,53,52,52,52,53,50,52,51,50,58,70,73,42,87,122